Protein AF-A0A920P6R6-F1 (afdb_monomer_lite)

Foldseek 3Di:
DDADPVDNVGFAWDFDQQPPPLGGFKTKGWDDLALVVVVVVCVVVVHDVVVCVVVSVCNVPDTDTDMDMDGDQLSVVCRVVVNPDSQVSDPQDDDPPGDDD

Secondary structure (DSSP, 8-state):
-PBPSS-TT-BSEEEEEETTTTEEEEEEEEPP--HHHHHHHHHHTT--GGGGHHHHHHHHSS----EEEEE-HHHHHHHHHT-S-GGGGSSS--BTTB---

Sequence (101 aa):
MKENPDDSNTVLCNDLLAPEGYGEIIGGSQREDDLNRLMARIREEDLPEQAYAWYLDLRRYGSFPHSGFGLGLERTVAWITGRHHIREMIPFPRLMNRLYP

Structure (mmCIF, N/CA/C/O backbone):
data_AF-A0A920P6R6-F1
#
_entry.id   AF-A0A920P6R6-F1
#
loop_
_atom_site.group_PDB
_atom_site.id
_atom_site.type_symbol
_atom_site.label_atom_id
_atom_site.label_alt_id
_atom_site.label_comp_id
_atom_site.label_asym_id
_atom_site.label_entity_id
_atom_site.label_seq_id
_atom_site.pdbx_PDB_ins_code
_atom_site.Cartn_x
_atom_site.Cartn_y
_atom_site.Cartn_z
_atom_site.occupancy
_atom_site.B_iso_or_equiv
_atom_site.auth_seq_id
_atom_site.auth_comp_id
_atom_site.auth_asym_id
_atom_site.auth_atom_id
_atom_site.pdbx_PDB_model_num
ATOM 1 N N . MET A 1 1 ? 2.418 -0.062 -10.397 1.00 96.75 1 MET A N 1
ATOM 2 C CA . MET A 1 1 ? 1.733 -1.378 -10.321 1.00 96.75 1 MET A CA 1
ATOM 3 C C . MET A 1 1 ? 1.859 -2.031 -11.684 1.00 96.75 1 MET A C 1
ATOM 5 O O . MET A 1 1 ? 2.102 -1.293 -12.630 1.00 96.75 1 MET A O 1
ATOM 9 N N . LYS A 1 2 ? 1.751 -3.358 -11.805 1.00 97.81 2 LYS A N 1
ATOM 10 C CA . LYS A 1 2 ? 1.823 -3.995 -13.125 1.00 97.81 2 LYS A CA 1
ATOM 11 C C . LYS A 1 2 ? 0.600 -3.604 -13.955 1.00 97.81 2 LYS A C 1
ATOM 13 O O . LYS A 1 2 ? -0.520 -3.694 -13.455 1.00 97.81 2 LYS A O 1
ATOM 18 N N . GLU A 1 3 ? 0.814 -3.151 -15.184 1.00 97.31 3 GLU A N 1
ATOM 19 C CA . GLU A 1 3 ? -0.285 -2.837 -16.106 1.00 97.31 3 GLU A CA 1
ATOM 20 C C . GLU A 1 3 ? -1.080 -4.096 -16.450 1.00 97.31 3 GLU A C 1
ATOM 22 O O . GLU A 1 3 ? -0.518 -5.192 -16.558 1.00 97.31 3 GLU A O 1
ATOM 27 N N . ASN A 1 4 ? -2.391 -3.936 -16.600 1.00 97.00 4 ASN A N 1
ATOM 28 C CA . ASN A 1 4 ? -3.269 -5.025 -16.986 1.00 97.00 4 ASN A CA 1
ATOM 29 C C . ASN A 1 4 ? -2.984 -5.419 -18.452 1.00 97.00 4 ASN A C 1
ATOM 31 O O . ASN A 1 4 ? -3.041 -4.552 -19.327 1.00 97.00 4 ASN A O 1
ATOM 35 N N . PRO A 1 5 ? -2.664 -6.696 -18.744 1.00 95.12 5 PRO A N 1
ATOM 36 C CA . PRO A 1 5 ? -2.390 -7.141 -20.110 1.00 95.12 5 PRO A CA 1
ATOM 37 C C . PRO A 1 5 ? -3.605 -7.041 -21.045 1.00 95.12 5 PRO A C 1
ATOM 39 O O . PRO A 1 5 ? -3.406 -6.950 -22.254 1.00 95.12 5 PRO A O 1
ATOM 42 N N . ASP A 1 6 ? -4.828 -7.027 -20.503 1.00 97.06 6 ASP A N 1
ATOM 43 C CA . ASP A 1 6 ? -6.068 -6.990 -21.289 1.00 97.06 6 ASP A CA 1
ATOM 44 C C . ASP A 1 6 ? -6.602 -5.561 -21.512 1.00 97.06 6 ASP A C 1
ATOM 46 O O . ASP A 1 6 ? -7.381 -5.329 -22.436 1.00 97.06 6 ASP A O 1
ATOM 50 N N . ASP A 1 7 ? -6.187 -4.592 -20.686 1.00 96.69 7 ASP A N 1
ATOM 51 C CA . ASP A 1 7 ? -6.577 -3.179 -20.799 1.00 96.69 7 ASP A CA 1
ATOM 52 C C . ASP A 1 7 ? -5.481 -2.256 -20.252 1.00 96.69 7 ASP A C 1
ATOM 54 O O . ASP A 1 7 ? -5.334 -2.082 -19.039 1.00 96.69 7 ASP A O 1
ATOM 58 N N . SER A 1 8 ? -4.759 -1.593 -21.158 1.00 91.88 8 SER A N 1
ATOM 59 C CA . SER A 1 8 ? -3.654 -0.685 -20.828 1.00 91.88 8 SER A CA 1
ATOM 60 C C . SER A 1 8 ? -4.066 0.557 -20.028 1.00 91.88 8 SER A C 1
ATOM 62 O O . SER A 1 8 ? -3.192 1.268 -19.537 1.00 91.88 8 SER A O 1
ATOM 64 N N . ASN A 1 9 ? -5.364 0.846 -19.884 1.00 95.75 9 ASN A N 1
ATOM 65 C CA . ASN A 1 9 ? -5.847 1.933 -19.024 1.00 95.75 9 ASN A CA 1
ATOM 66 C C . ASN A 1 9 ? -5.968 1.523 -17.549 1.00 95.75 9 ASN A C 1
ATOM 68 O O . ASN A 1 9 ? -6.303 2.353 -16.705 1.00 95.75 9 ASN A O 1
ATOM 72 N N . THR A 1 10 ? -5.723 0.252 -17.226 1.00 97.56 10 THR A N 1
ATOM 73 C CA . THR A 1 10 ? -5.883 -0.295 -15.877 1.00 97.56 10 THR A CA 1
ATOM 74 C C . THR A 1 10 ? -4.631 -1.036 -15.414 1.00 97.56 10 THR A C 1
ATOM 76 O O . THR A 1 10 ? -3.701 -1.314 -16.174 1.00 97.56 10 THR A O 1
ATOM 79 N N . VAL A 1 11 ? -4.586 -1.347 -14.121 1.00 98.19 11 VAL A N 1
ATOM 80 C CA . VAL A 1 11 ? -3.479 -2.061 -13.480 1.00 98.19 11 VAL A CA 1
ATOM 81 C C . VAL A 1 11 ? -4.004 -3.268 -12.714 1.00 98.19 11 VAL A C 1
ATOM 83 O O . VAL A 1 11 ? -5.160 -3.306 -12.300 1.00 98.19 11 VAL A O 1
ATOM 86 N N . LEU A 1 12 ? -3.135 -4.251 -12.491 1.00 98.25 12 LEU A N 1
ATOM 87 C CA . LEU A 1 12 ? -3.423 -5.429 -11.678 1.00 98.25 12 LEU A CA 1
ATOM 88 C C . LEU A 1 12 ? -3.323 -5.078 -10.186 1.00 98.25 12 LEU A C 1
ATOM 90 O O . LEU A 1 12 ? -2.322 -5.373 -9.520 1.00 98.25 12 LEU A O 1
ATOM 94 N N 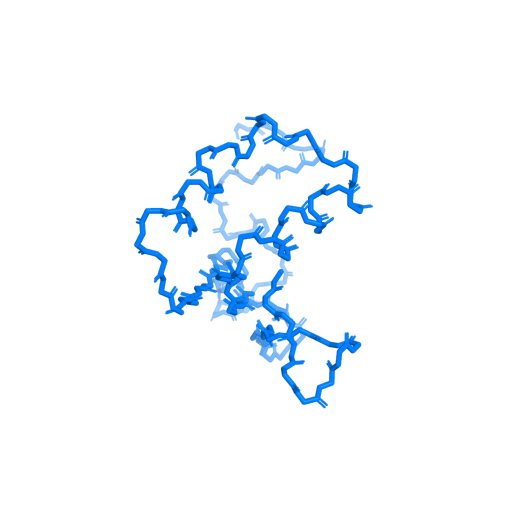. CYS A 1 13 ? -4.353 -4.412 -9.669 1.00 98.19 13 CYS A N 1
ATOM 95 C CA . CYS A 1 13 ? -4.508 -4.074 -8.258 1.00 98.19 13 CYS A CA 1
ATOM 96 C C . CYS A 1 13 ? -5.817 -4.609 -7.682 1.00 98.19 13 CYS A C 1
ATOM 98 O O . CYS A 1 13 ? -6.735 -4.995 -8.406 1.00 98.19 13 CYS A O 1
ATOM 100 N N . ASN A 1 14 ? -5.883 -4.651 -6.357 1.00 98.31 14 ASN A N 1
ATOM 101 C CA . ASN A 1 14 ? -7.095 -4.994 -5.643 1.00 98.31 14 ASN A CA 1
ATOM 102 C C . ASN A 1 14 ? -7.133 -4.279 -4.296 1.00 98.31 14 ASN A C 1
ATOM 104 O O . ASN A 1 14 ? -6.116 -4.193 -3.608 1.00 98.31 14 ASN A O 1
ATOM 108 N N . ASP A 1 15 ? -8.341 -3.911 -3.890 1.00 98.56 15 ASP A N 1
ATOM 109 C CA . ASP A 1 15 ? -8.636 -3.412 -2.554 1.00 98.56 15 ASP A CA 1
ATOM 110 C C . ASP A 1 15 ? -9.663 -4.341 -1.898 1.00 98.56 15 ASP A C 1
ATOM 112 O O . ASP A 1 15 ? -10.611 -4.794 -2.544 1.00 98.56 15 ASP A O 1
ATOM 116 N N . LEU A 1 16 ? -9.472 -4.660 -0.615 1.00 98.50 16 LEU A N 1
ATOM 117 C CA . LEU A 1 16 ? -10.455 -5.395 0.181 1.00 98.50 16 LEU A CA 1
ATOM 118 C C . LEU A 1 16 ? -11.233 -4.415 1.047 1.00 98.50 16 LEU A C 1
ATOM 120 O O . LEU A 1 16 ? -10.666 -3.779 1.939 1.00 98.50 16 LEU A O 1
ATOM 124 N N . LEU A 1 17 ? -12.539 -4.347 0.812 1.00 98.44 17 LEU A N 1
ATOM 125 C CA . LEU A 1 17 ? -13.448 -3.481 1.546 1.00 98.44 17 LEU A CA 1
ATOM 126 C C . LEU A 1 17 ? -14.156 -4.273 2.649 1.00 98.44 17 LEU A C 1
ATOM 128 O O . LEU A 1 17 ? -14.858 -5.248 2.375 1.00 98.44 17 LEU A O 1
ATOM 132 N N . ALA A 1 18 ? -13.986 -3.838 3.893 1.00 97.94 18 ALA A N 1
ATOM 133 C CA . ALA A 1 18 ? -14.789 -4.282 5.016 1.00 97.94 18 ALA A CA 1
ATOM 134 C C . ALA A 1 18 ? -16.235 -3.757 4.886 1.00 97.94 18 ALA A C 1
ATOM 136 O O . ALA A 1 18 ? -16.451 -2.641 4.391 1.00 97.94 18 ALA A O 1
ATOM 137 N N . PRO A 1 19 ? -17.233 -4.545 5.328 1.00 97.62 19 PRO A N 1
ATOM 138 C CA . PRO A 1 19 ? -18.642 -4.162 5.291 1.00 97.62 19 PRO A CA 1
ATOM 139 C C . PRO A 1 19 ? -18.953 -3.047 6.307 1.00 97.62 19 PRO A C 1
ATOM 141 O O . PRO A 1 19 ? -18.060 -2.438 6.894 1.00 97.62 19 PRO A O 1
ATOM 144 N N . GLU A 1 20 ? -20.241 -2.749 6.502 1.00 97.19 20 GLU A N 1
ATOM 145 C CA . GLU A 1 20 ? -20.725 -1.866 7.583 1.00 97.19 20 GLU A CA 1
ATOM 146 C C . GLU A 1 20 ? -20.181 -0.423 7.521 1.00 97.19 20 GLU A C 1
ATOM 148 O O . GLU A 1 20 ? -20.206 0.313 8.503 1.00 97.19 20 GLU A O 1
ATOM 153 N N . GLY A 1 21 ? -19.713 0.001 6.344 1.00 95.69 21 GLY A N 1
ATOM 154 C CA . GLY A 1 21 ? -19.213 1.354 6.106 1.00 95.69 21 GLY A CA 1
ATOM 155 C C . GLY A 1 21 ? -17.760 1.594 6.530 1.00 95.69 21 GLY A C 1
ATOM 156 O O . GLY A 1 21 ? -17.316 2.737 6.470 1.00 95.69 21 GLY A O 1
ATOM 157 N N . TYR A 1 22 ? -17.007 0.556 6.918 1.00 96.75 22 TYR A N 1
ATOM 158 C CA . TYR A 1 22 ? -15.591 0.692 7.294 1.00 96.75 22 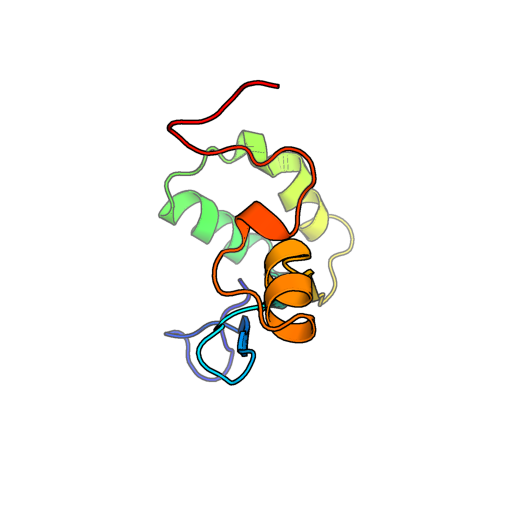TYR A CA 1
ATOM 159 C C . TYR A 1 22 ? -14.661 0.906 6.094 1.00 96.75 22 TYR A C 1
ATOM 161 O O . TYR A 1 22 ? -13.655 1.607 6.213 1.00 96.75 22 TYR A O 1
ATOM 169 N N . GLY A 1 23 ? -15.003 0.340 4.933 1.00 97.44 23 GLY A N 1
ATOM 170 C CA . GLY A 1 23 ? -14.243 0.529 3.699 1.00 97.44 23 GLY A CA 1
ATOM 171 C C . GLY A 1 23 ? -12.929 -0.254 3.678 1.00 97.44 23 GLY A C 1
ATOM 172 O O . GLY A 1 23 ? -12.840 -1.355 4.208 1.00 97.44 23 GLY A O 1
ATOM 173 N N . GLU A 1 24 ? -11.913 0.278 3.006 1.00 98.31 24 GLU A N 1
ATOM 174 C CA . GLU A 1 24 ? -10.679 -0.451 2.693 1.00 98.31 24 GLU A CA 1
ATOM 175 C C . GLU A 1 24 ? -9.864 -0.858 3.936 1.00 98.31 24 GLU A C 1
ATOM 177 O O . GLU A 1 24 ? -9.448 -0.005 4.728 1.00 98.31 24 GLU A O 1
ATOM 182 N N . ILE A 1 25 ? -9.563 -2.157 4.045 1.00 98.19 25 ILE A N 1
ATOM 183 C CA . ILE A 1 25 ? -8.681 -2.750 5.067 1.00 98.19 25 ILE A CA 1
ATOM 184 C C . ILE A 1 25 ? -7.402 -3.378 4.490 1.00 98.19 25 ILE A C 1
ATOM 186 O O . ILE A 1 25 ? -6.418 -3.518 5.220 1.00 98.19 25 ILE A O 1
ATOM 190 N N . ILE A 1 26 ? -7.393 -3.741 3.203 1.00 98.62 26 ILE A N 1
ATOM 191 C CA . ILE A 1 26 ? -6.216 -4.261 2.494 1.00 98.62 26 ILE A CA 1
ATOM 192 C C . ILE A 1 26 ? -6.104 -3.563 1.144 1.00 98.62 26 ILE A C 1
ATOM 194 O O . ILE A 1 26 ? -7.089 -3.525 0.414 1.00 98.62 26 ILE A O 1
ATOM 198 N N . GLY A 1 27 ? -4.892 -3.127 0.802 1.00 98.69 27 GLY A N 1
ATOM 199 C CA . GLY A 1 27 ? -4.523 -2.671 -0.538 1.00 98.69 27 GLY A CA 1
ATOM 200 C C . GLY A 1 27 ? -3.412 -3.552 -1.109 1.00 98.69 27 GLY A C 1
ATOM 201 O O . GLY A 1 27 ? -2.407 -3.829 -0.439 1.00 98.69 27 GLY A O 1
ATOM 202 N N . GLY A 1 28 ? -3.587 -4.030 -2.338 1.00 98.56 28 GLY A N 1
ATOM 203 C CA . GLY A 1 28 ? -2.716 -5.013 -2.976 1.00 98.56 28 GLY A CA 1
ATOM 204 C C . GLY A 1 28 ? -2.483 -4.746 -4.458 1.00 98.56 28 GLY A C 1
ATOM 205 O O . GLY A 1 28 ? -3.255 -4.072 -5.134 1.00 98.56 28 GLY A O 1
ATOM 206 N N . SER A 1 29 ? -1.366 -5.253 -4.979 1.00 98.62 29 SER A N 1
ATOM 207 C CA . SER A 1 29 ? -1.136 -5.294 -6.428 1.00 98.62 29 SER A CA 1
ATOM 208 C C . SER A 1 29 ? -0.072 -6.306 -6.818 1.00 98.62 29 SER A C 1
ATOM 210 O O . SER A 1 29 ? 0.816 -6.658 -6.028 1.00 98.62 29 SER A O 1
ATOM 212 N N . GLN A 1 30 ? -0.127 -6.709 -8.085 1.00 98.62 30 GLN A N 1
ATOM 213 C CA . GLN A 1 30 ? 1.033 -7.264 -8.758 1.00 98.62 30 GLN A CA 1
ATOM 214 C C . GLN A 1 30 ? 2.038 -6.146 -9.044 1.00 98.62 30 GLN A C 1
ATOM 216 O O . GLN A 1 30 ? 1.686 -5.023 -9.430 1.00 98.62 30 GLN A O 1
ATOM 221 N N . ARG A 1 31 ? 3.316 -6.428 -8.801 1.00 98.31 31 ARG A N 1
ATOM 222 C CA . ARG A 1 31 ? 4.393 -5.453 -8.983 1.00 98.31 31 ARG A CA 1
ATOM 223 C C . ARG A 1 31 ? 4.906 -5.524 -10.415 1.00 98.31 31 ARG A C 1
ATOM 225 O O . ARG A 1 31 ? 4.907 -6.594 -11.014 1.00 98.31 31 ARG A O 1
ATOM 232 N N . GLU A 1 32 ? 5.329 -4.379 -10.945 1.00 97.81 32 GLU A N 1
ATOM 233 C CA . GLU A 1 32 ? 5.943 -4.337 -12.273 1.00 97.81 32 GLU A CA 1
ATOM 234 C C . GLU A 1 32 ? 7.262 -5.115 -12.227 1.00 97.81 32 GLU A C 1
ATOM 236 O O . GLU A 1 32 ? 8.092 -4.893 -11.337 1.00 97.81 32 GLU A O 1
ATOM 241 N N . ASP A 1 33 ? 7.402 -6.076 -13.129 1.00 97.44 33 ASP A N 1
ATOM 242 C CA . ASP A 1 33 ? 8.542 -6.984 -13.238 1.00 97.44 33 ASP A CA 1
ATOM 243 C C . ASP A 1 33 ? 9.426 -6.648 -14.453 1.00 97.44 33 ASP A C 1
ATOM 245 O O . ASP A 1 33 ? 10.584 -7.060 -14.482 1.00 97.44 33 ASP A O 1
ATOM 249 N N . ASP A 1 34 ? 8.954 -5.809 -15.384 1.00 97.12 34 ASP A N 1
ATOM 250 C CA . ASP A 1 34 ? 9.761 -5.278 -16.482 1.00 97.12 34 ASP A CA 1
ATOM 251 C C . ASP A 1 34 ? 10.550 -4.019 -16.076 1.00 97.12 34 ASP A C 1
ATOM 253 O O . ASP A 1 34 ? 10.002 -3.013 -15.610 1.00 97.12 34 ASP A O 1
ATOM 257 N N . LEU A 1 35 ? 11.870 -4.059 -16.286 1.00 97.75 35 LEU A N 1
ATOM 258 C CA . LEU A 1 35 ? 12.778 -2.966 -15.934 1.00 97.75 35 LEU A CA 1
ATOM 259 C C . LEU A 1 35 ? 12.475 -1.674 -16.703 1.00 97.75 35 LEU A C 1
ATOM 261 O O . LEU A 1 35 ? 12.475 -0.596 -16.109 1.00 97.75 35 LEU A O 1
ATOM 265 N N . ASN A 1 36 ? 12.243 -1.766 -18.013 1.00 97.25 36 ASN A N 1
ATOM 266 C CA . ASN A 1 36 ? 12.084 -0.592 -18.869 1.00 97.25 36 ASN A CA 1
ATOM 267 C C . ASN A 1 36 ? 10.775 0.129 -18.557 1.00 97.25 36 ASN A C 1
ATOM 269 O O . ASN A 1 36 ? 10.762 1.355 -18.458 1.00 97.25 36 ASN A O 1
ATOM 273 N N . ARG A 1 37 ? 9.694 -0.626 -18.336 1.00 96.31 37 ARG A N 1
ATOM 274 C CA . ARG A 1 37 ? 8.400 -0.074 -17.921 1.00 96.31 37 ARG A CA 1
ATOM 275 C C . ARG A 1 37 ? 8.492 0.591 -16.558 1.00 96.31 37 ARG A C 1
ATOM 277 O O . ARG A 1 37 ? 8.010 1.708 -16.397 1.00 96.31 37 ARG A O 1
ATOM 284 N N . LEU A 1 38 ? 9.161 -0.040 -15.591 1.00 97.56 38 LEU A N 1
ATOM 285 C CA . LEU A 1 38 ? 9.351 0.557 -14.269 1.00 97.56 38 LEU A CA 1
ATOM 286 C C . LEU A 1 38 ? 10.170 1.858 -14.339 1.00 97.56 38 LEU A C 1
ATOM 288 O O . LEU A 1 38 ? 9.799 2.843 -13.705 1.00 97.56 38 LEU A O 1
ATOM 292 N N . MET A 1 39 ? 11.241 1.895 -15.139 1.00 97.69 39 MET A N 1
ATOM 293 C CA . MET A 1 39 ? 12.024 3.117 -15.366 1.00 97.69 39 MET A CA 1
ATOM 294 C C . MET A 1 39 ? 11.210 4.209 -16.071 1.00 97.69 39 MET A C 1
ATOM 296 O O . MET A 1 39 ? 11.311 5.374 -15.693 1.00 97.69 39 MET A O 1
ATOM 300 N N . ALA A 1 40 ? 10.398 3.850 -17.071 1.00 97.12 40 ALA A N 1
ATOM 301 C CA . ALA A 1 40 ? 9.505 4.789 -17.748 1.00 97.12 40 ALA A CA 1
ATOM 302 C C . ALA A 1 40 ? 8.507 5.408 -16.760 1.00 97.12 40 ALA A C 1
ATOM 304 O O . ALA A 1 40 ? 8.432 6.630 -16.672 1.00 97.12 40 ALA A O 1
ATOM 305 N N . ARG A 1 41 ? 7.849 4.590 -15.927 1.00 97.06 41 ARG A N 1
ATOM 306 C CA . ARG A 1 41 ? 6.924 5.075 -14.889 1.00 97.06 41 ARG A CA 1
ATOM 307 C C . ARG A 1 41 ? 7.595 5.976 -13.852 1.00 97.06 41 ARG A C 1
ATOM 309 O O . ARG A 1 41 ? 7.026 6.993 -13.489 1.00 97.06 41 ARG A O 1
ATOM 316 N N . ILE A 1 42 ? 8.814 5.661 -13.408 1.00 97.69 42 ILE A N 1
ATOM 317 C CA . ILE A 1 42 ? 9.574 6.540 -12.495 1.00 97.69 42 ILE A CA 1
ATOM 318 C C . ILE A 1 42 ? 9.805 7.924 -13.119 1.00 97.69 42 ILE A C 1
ATOM 320 O O . ILE A 1 42 ? 9.693 8.929 -12.425 1.00 97.69 42 ILE A O 1
ATOM 324 N N . ARG A 1 43 ? 10.108 7.982 -14.421 1.00 97.44 43 ARG A N 1
ATOM 325 C CA . ARG A 1 43 ? 10.330 9.245 -15.143 1.00 97.44 43 ARG A CA 1
ATOM 326 C C . ARG A 1 43 ? 9.037 10.016 -15.386 1.00 97.44 43 ARG A C 1
ATOM 328 O O . ARG A 1 43 ? 9.047 11.234 -15.280 1.00 97.44 43 ARG A O 1
ATOM 335 N N . GLU A 1 44 ? 7.948 9.321 -15.710 1.00 97.25 44 GLU A N 1
ATOM 336 C CA . GLU A 1 44 ? 6.620 9.926 -15.885 1.00 97.25 44 GLU A CA 1
ATOM 337 C C . GLU A 1 44 ? 6.114 10.593 -14.599 1.00 97.25 44 GLU A C 1
ATOM 339 O O . GLU A 1 44 ? 5.531 11.670 -14.663 1.00 97.25 44 GLU A O 1
ATOM 344 N N . GLU A 1 45 ? 6.390 9.989 -13.441 1.00 97.38 45 GLU A N 1
ATOM 345 C CA . GLU A 1 45 ? 6.016 10.508 -12.117 1.00 97.38 45 GLU A CA 1
ATOM 346 C C . GLU A 1 45 ? 7.034 11.521 -11.542 1.00 97.38 45 GLU A C 1
ATOM 348 O O . GLU A 1 45 ? 6.936 11.894 -10.374 1.00 97.38 45 GLU A O 1
ATOM 353 N N . ASP A 1 46 ? 8.030 11.946 -12.332 1.00 97.56 46 ASP A N 1
ATOM 354 C CA . ASP A 1 46 ? 9.100 12.881 -11.936 1.00 97.56 46 ASP A CA 1
ATOM 355 C C . ASP A 1 46 ? 9.850 12.461 -10.651 1.00 97.56 46 ASP A C 1
ATOM 357 O O . ASP A 1 46 ? 10.201 13.262 -9.780 1.00 97.56 46 ASP A O 1
ATOM 361 N N . LEU A 1 47 ? 10.090 11.153 -10.503 1.00 97.31 47 LEU A N 1
ATOM 362 C CA . LEU A 1 47 ? 10.763 10.583 -9.339 1.00 97.31 47 LEU A CA 1
ATOM 363 C C . LEU A 1 47 ? 12.284 10.471 -9.557 1.00 97.31 47 LEU A C 1
ATOM 365 O O . LEU A 1 47 ? 12.747 10.096 -10.639 1.00 97.31 47 LEU A O 1
ATOM 369 N N . PRO A 1 48 ? 13.107 10.708 -8.515 1.00 95.88 48 PRO A N 1
ATOM 370 C CA . PRO A 1 48 ? 14.559 10.641 -8.639 1.00 95.88 48 PRO A CA 1
ATOM 371 C C . PRO A 1 48 ? 15.036 9.193 -8.823 1.00 95.88 48 PRO A C 1
ATOM 373 O O . PRO A 1 48 ? 15.123 8.432 -7.860 1.00 95.88 48 PRO A O 1
ATOM 376 N N . GLU A 1 49 ? 15.413 8.819 -10.051 1.00 93.25 49 GLU A N 1
ATOM 377 C CA . GLU A 1 49 ? 15.8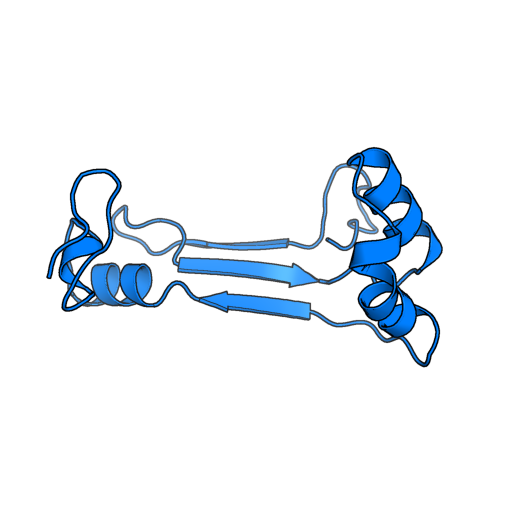07 7.445 -10.428 1.00 93.25 49 GLU A CA 1
ATOM 378 C C . GLU A 1 49 ? 16.898 6.857 -9.507 1.00 93.25 49 GLU A C 1
ATOM 380 O O . GLU A 1 49 ? 16.844 5.686 -9.132 1.00 93.25 49 GLU A O 1
ATOM 385 N N . GLN A 1 50 ? 17.848 7.687 -9.059 1.00 96.50 50 GLN A N 1
ATOM 386 C CA . GLN A 1 50 ? 18.935 7.279 -8.158 1.00 96.50 50 GLN A CA 1
ATOM 387 C C . GLN A 1 50 ? 18.434 6.750 -6.806 1.00 96.50 50 GLN A C 1
ATOM 389 O O . GLN A 1 50 ? 19.012 5.803 -6.276 1.00 96.50 50 GLN A O 1
ATOM 394 N N . ALA A 1 51 ? 17.339 7.297 -6.266 1.00 97.69 51 ALA A N 1
ATOM 395 C CA . ALA A 1 51 ? 16.750 6.820 -5.012 1.00 97.69 51 ALA A CA 1
ATOM 396 C C . ALA A 1 51 ? 16.150 5.407 -5.149 1.00 97.69 51 ALA A C 1
ATOM 398 O O . ALA A 1 51 ? 16.052 4.667 -4.169 1.00 97.69 51 ALA A O 1
ATOM 399 N N . TYR A 1 52 ? 15.794 5.017 -6.377 1.00 97.88 52 TYR A N 1
ATOM 400 C CA . TYR A 1 52 ? 15.200 3.726 -6.713 1.00 97.88 52 TYR A CA 1
ATOM 401 C C . TYR A 1 52 ? 16.198 2.745 -7.336 1.00 97.88 52 TYR A C 1
ATOM 403 O O . TYR A 1 52 ? 15.798 1.645 -7.709 1.00 97.88 52 TYR A O 1
ATOM 411 N N . ALA A 1 53 ? 17.490 3.086 -7.425 1.00 97.50 53 ALA A N 1
ATOM 412 C CA . ALA A 1 53 ? 18.499 2.251 -8.082 1.00 97.50 53 ALA A CA 1
ATOM 413 C C . ALA A 1 53 ? 18.511 0.805 -7.551 1.00 97.50 53 ALA A C 1
ATOM 415 O O . ALA A 1 53 ? 18.457 -0.140 -8.335 1.00 97.50 53 ALA A O 1
ATOM 416 N N . TRP A 1 54 ? 18.464 0.635 -6.227 1.00 97.94 54 TRP A N 1
ATOM 417 C CA . TRP A 1 54 ? 18.402 -0.683 -5.588 1.00 97.94 54 TRP A CA 1
ATOM 418 C C . TRP A 1 54 ? 17.108 -1.448 -5.922 1.00 97.94 54 TRP A C 1
ATOM 420 O O . TRP A 1 54 ? 17.109 -2.671 -6.016 1.00 97.94 54 TRP A O 1
ATOM 430 N N . TYR A 1 55 ? 15.991 -0.740 -6.115 1.00 97.94 55 TYR A N 1
ATOM 431 C CA . TYR A 1 55 ? 14.694 -1.339 -6.436 1.00 97.94 55 TYR A CA 1
ATOM 432 C C . TYR A 1 55 ? 14.611 -1.759 -7.911 1.00 97.94 55 TYR A C 1
ATOM 434 O O . TYR A 1 55 ? 13.982 -2.769 -8.240 1.00 97.94 55 TYR A O 1
ATOM 442 N N . LEU A 1 56 ? 15.291 -1.012 -8.788 1.00 98.00 56 LEU A N 1
ATOM 443 C CA . LEU A 1 56 ? 15.514 -1.362 -10.192 1.00 98.00 56 LEU A CA 1
ATOM 444 C C . LEU A 1 56 ? 16.436 -2.579 -10.327 1.00 98.00 56 LEU A C 1
ATOM 446 O O . LEU A 1 56 ? 16.205 -3.421 -11.194 1.00 98.00 56 LEU A O 1
ATOM 450 N N . ASP A 1 57 ? 17.430 -2.729 -9.448 1.00 98.12 57 ASP A N 1
ATOM 451 C CA . ASP A 1 57 ? 18.313 -3.902 -9.436 1.00 98.12 57 ASP A CA 1
ATOM 452 C C . ASP A 1 57 ? 17.54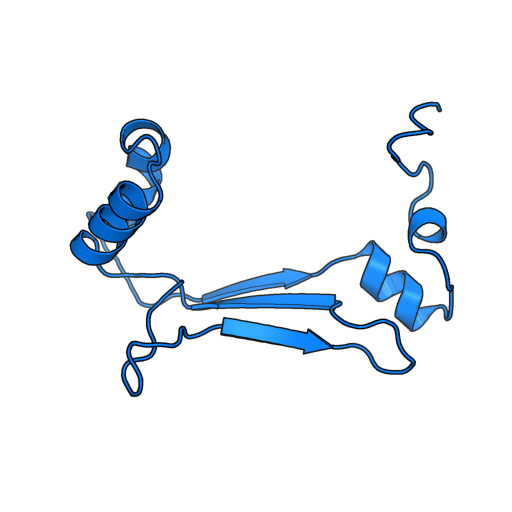7 -5.212 -9.200 1.00 98.12 57 ASP A C 1
ATOM 454 O O . ASP A 1 57 ? 17.891 -6.235 -9.794 1.00 98.12 57 ASP A O 1
ATOM 458 N N . LEU A 1 58 ? 16.431 -5.173 -8.461 1.00 98.06 58 LEU A N 1
ATOM 459 C CA . LEU A 1 58 ? 15.520 -6.320 -8.311 1.00 98.06 58 LEU A CA 1
ATOM 460 C C . LEU A 1 58 ? 14.912 -6.789 -9.650 1.00 98.06 58 LEU A C 1
ATOM 462 O O . LEU A 1 58 ? 14.384 -7.896 -9.738 1.00 98.06 58 LEU A O 1
ATOM 466 N N . ARG A 1 59 ? 14.937 -5.942 -10.689 1.00 98.00 59 ARG A N 1
ATOM 467 C CA . ARG A 1 59 ? 14.502 -6.281 -12.055 1.00 98.00 59 ARG A CA 1
ATOM 468 C C . ARG A 1 59 ? 15.678 -6.615 -12.972 1.00 98.00 59 ARG A C 1
ATOM 470 O O . ARG A 1 59 ? 15.487 -7.308 -13.965 1.00 98.00 59 ARG A O 1
ATOM 477 N N . ARG A 1 60 ? 16.897 -6.180 -12.635 1.00 97.25 60 ARG A N 1
ATOM 478 C CA . ARG A 1 60 ? 18.124 -6.493 -13.390 1.00 97.25 60 ARG A CA 1
ATOM 479 C C . ARG A 1 60 ? 18.662 -7.885 -13.077 1.00 97.25 60 ARG A C 1
ATOM 481 O O . ARG A 1 60 ? 19.114 -8.580 -13.982 1.00 97.25 60 ARG A O 1
ATOM 488 N N . TYR A 1 61 ? 18.610 -8.298 -11.812 1.00 97.69 61 TYR A N 1
ATOM 489 C CA . TYR A 1 61 ? 19.289 -9.503 -11.335 1.00 97.69 61 TYR A CA 1
ATOM 490 C C . TYR A 1 61 ? 18.294 -10.574 -10.878 1.00 97.69 61 TYR A C 1
ATOM 492 O O . TYR A 1 61 ? 18.118 -10.810 -9.687 1.00 97.69 61 TYR A O 1
ATOM 500 N N . GLY A 1 62 ? 17.655 -11.242 -11.842 1.00 94.81 62 GLY A N 1
ATOM 501 C CA . GLY A 1 62 ? 16.767 -12.380 -11.571 1.00 94.81 62 GLY A CA 1
ATOM 502 C C . GLY A 1 62 ? 15.344 -11.976 -11.188 1.00 94.81 62 GLY A C 1
ATOM 503 O O . GLY A 1 62 ? 14.837 -12.397 -10.149 1.00 94.81 62 GLY A O 1
ATOM 504 N N . SER A 1 63 ? 14.693 -11.165 -12.029 1.00 97.12 63 SER A N 1
ATOM 505 C CA . SER A 1 63 ? 13.290 -10.807 -11.817 1.00 97.12 63 SER A CA 1
ATOM 506 C C . SER A 1 63 ? 12.342 -11.987 -12.033 1.00 97.12 63 SER A C 1
ATOM 508 O O . SER A 1 63 ? 12.614 -12.895 -12.817 1.00 97.12 63 SER A O 1
ATOM 510 N N . PHE A 1 64 ? 11.202 -11.946 -11.352 1.00 97.19 64 PHE A N 1
ATOM 511 C CA . PHE A 1 64 ? 10.115 -12.909 -11.485 1.00 97.19 64 PHE A CA 1
ATOM 512 C C . PHE A 1 64 ? 8.774 -12.223 -11.184 1.00 97.19 64 PHE A C 1
ATOM 514 O O . PHE A 1 64 ? 8.754 -11.221 -10.459 1.00 97.19 64 PHE A O 1
ATOM 521 N N . PRO A 1 65 ? 7.643 -12.751 -11.684 1.00 98.06 65 PRO A N 1
ATOM 522 C CA . PRO A 1 65 ? 6.328 -12.222 -11.346 1.00 98.06 65 PRO A CA 1
ATOM 523 C C . PRO A 1 65 ? 6.053 -12.335 -9.844 1.00 98.06 65 PRO A C 1
ATOM 525 O O . PRO A 1 65 ? 6.089 -13.427 -9.279 1.00 98.06 65 PRO A O 1
ATOM 528 N N . HIS A 1 66 ? 5.768 -11.207 -9.194 1.00 98.38 66 HIS A N 1
ATOM 529 C CA . HIS A 1 66 ? 5.496 -11.157 -7.759 1.00 98.38 66 HIS A CA 1
ATOM 530 C C . HIS A 1 66 ? 4.400 -10.150 -7.414 1.00 98.38 66 HIS A C 1
ATOM 532 O O . HIS A 1 66 ? 4.247 -9.102 -8.047 1.00 98.38 66 HIS A O 1
ATOM 538 N N . SER A 1 67 ? 3.668 -10.464 -6.350 1.00 98.56 67 SER A N 1
ATOM 539 C CA . SER A 1 67 ? 2.562 -9.662 -5.831 1.00 98.56 67 SER A CA 1
ATOM 540 C C . SER A 1 67 ? 2.699 -9.509 -4.324 1.00 98.56 67 SER A C 1
ATOM 542 O O . SER A 1 67 ? 3.391 -10.280 -3.661 1.00 98.56 67 SER A O 1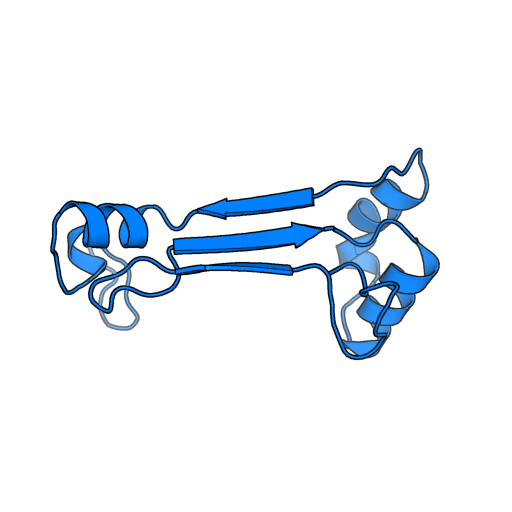
ATOM 544 N N . GLY A 1 68 ? 2.037 -8.503 -3.769 1.00 98.38 68 GLY A N 1
ATOM 545 C CA . GLY A 1 68 ? 1.972 -8.330 -2.325 1.00 98.38 68 GLY A CA 1
ATOM 546 C C . GLY A 1 68 ? 0.876 -7.357 -1.936 1.00 98.38 68 GLY A C 1
ATOM 547 O O . GLY A 1 68 ? 0.326 -6.651 -2.782 1.00 98.38 68 GLY A O 1
ATOM 548 N N . PHE A 1 69 ? 0.598 -7.301 -0.644 1.00 98.62 69 PHE A N 1
ATOM 549 C CA . PHE A 1 69 ? -0.439 -6.454 -0.077 1.00 98.62 69 PHE A CA 1
ATOM 550 C C . PHE A 1 69 ? 0.006 -5.885 1.270 1.00 98.62 69 PHE A C 1
ATOM 552 O O . PHE A 1 69 ? 0.951 -6.381 1.883 1.00 98.62 69 PHE A O 1
ATOM 559 N N . GLY A 1 70 ? -0.676 -4.833 1.707 1.00 98.50 70 GLY A N 1
ATOM 560 C CA . GLY A 1 70 ? -0.584 -4.296 3.059 1.00 98.50 70 GLY A CA 1
ATOM 561 C C . GLY A 1 70 ? -1.945 -4.372 3.735 1.00 98.50 70 GLY A C 1
ATOM 562 O O . GLY A 1 70 ? -2.961 -4.127 3.092 1.00 98.50 70 GLY A O 1
ATOM 563 N N . LEU A 1 71 ? -1.960 -4.718 5.021 1.00 98.44 71 LEU A N 1
ATOM 564 C CA . LEU A 1 71 ? -3.166 -4.746 5.844 1.00 98.44 71 LEU A CA 1
ATOM 565 C C . LEU A 1 71 ? -3.108 -3.601 6.855 1.00 98.44 71 LEU A C 1
ATOM 567 O O . LEU A 1 71 ? -2.143 -3.482 7.610 1.00 98.44 71 LEU A O 1
ATOM 571 N N . GLY A 1 72 ? -4.147 -2.767 6.879 1.00 98.12 72 GLY A N 1
ATOM 572 C CA . GLY A 1 72 ? -4.293 -1.702 7.866 1.00 98.12 72 GLY A CA 1
ATOM 573 C C . GLY A 1 72 ? -4.764 -2.279 9.195 1.00 98.12 72 GLY A C 1
ATOM 574 O O . GLY A 1 72 ? -5.960 -2.534 9.361 1.00 98.12 72 GLY A O 1
ATOM 575 N N . LEU A 1 73 ? -3.841 -2.498 10.136 1.00 98.00 73 LEU A N 1
ATOM 576 C CA . LEU A 1 73 ? -4.138 -3.160 11.408 1.00 98.00 73 LEU A CA 1
ATOM 577 C C . LEU A 1 73 ? -5.240 -2.424 12.173 1.00 98.00 73 LEU A C 1
ATOM 579 O O . LEU A 1 73 ? -6.262 -3.019 12.500 1.00 98.00 73 LEU A O 1
ATOM 583 N N . GLU A 1 74 ? -5.093 -1.119 12.383 1.00 97.88 74 GLU A N 1
ATOM 584 C CA . GLU A 1 74 ? -6.054 -0.326 13.146 1.00 97.88 74 GLU A CA 1
ATOM 585 C C . GLU A 1 74 ? -7.425 -0.266 12.458 1.00 97.88 74 GLU A C 1
ATOM 587 O O . GLU A 1 74 ? -8.444 -0.339 13.138 1.00 97.88 74 GLU A O 1
ATOM 592 N N . ARG A 1 75 ? -7.489 -0.196 11.118 1.00 97.69 75 ARG A N 1
ATOM 593 C CA . ARG A 1 75 ? -8.773 -0.272 10.387 1.00 97.69 75 ARG A CA 1
ATOM 594 C C . ARG A 1 75 ? -9.440 -1.635 10.560 1.00 97.69 75 ARG A C 1
ATOM 596 O O . ARG A 1 75 ? -10.648 -1.710 10.759 1.00 97.69 75 ARG A O 1
ATOM 603 N N . THR A 1 76 ? -8.646 -2.701 10.523 1.00 97.81 76 THR A N 1
ATOM 604 C CA . THR A 1 76 ? -9.133 -4.075 10.684 1.00 97.81 76 THR A CA 1
ATOM 605 C C . THR A 1 76 ? -9.677 -4.302 12.093 1.00 97.81 76 THR A C 1
ATOM 607 O O . THR A 1 76 ? -10.773 -4.833 12.248 1.00 97.81 76 THR A O 1
ATOM 610 N N . VAL A 1 77 ? -8.964 -3.844 13.129 1.00 97.75 77 VAL A N 1
ATOM 611 C CA . VAL A 1 77 ? -9.444 -3.929 14.517 1.00 97.75 77 VAL A CA 1
ATOM 612 C C . VAL A 1 77 ? -10.682 -3.047 14.715 1.00 97.75 77 VAL A C 1
ATOM 614 O O . VAL A 1 77 ? -11.617 -3.483 15.385 1.00 97.75 77 VAL A O 1
ATOM 617 N N . ALA A 1 78 ? -10.749 -1.861 14.094 1.00 97.88 78 ALA A N 1
ATOM 618 C CA . ALA A 1 78 ? -11.930 -0.992 14.159 1.00 97.88 78 ALA A CA 1
ATOM 619 C C . ALA A 1 78 ? -13.178 -1.709 13.644 1.00 97.88 78 ALA A C 1
ATOM 621 O O . ALA A 1 78 ? -14.196 -1.724 14.332 1.00 97.88 78 ALA A O 1
ATOM 622 N N . TRP A 1 79 ? -13.064 -2.358 12.483 1.00 97.88 79 TRP A N 1
ATOM 623 C CA . TRP A 1 79 ? -14.142 -3.153 11.907 1.00 97.88 79 TRP A CA 1
ATOM 624 C C . TRP A 1 79 ? -14.542 -4.315 12.824 1.00 97.88 79 TRP A C 1
ATOM 626 O O . TRP A 1 79 ? -15.701 -4.406 13.220 1.00 97.88 79 TRP A O 1
ATOM 636 N N . ILE A 1 80 ? -13.583 -5.150 13.237 1.00 97.88 80 ILE A N 1
ATOM 637 C CA . ILE A 1 80 ? -13.849 -6.329 14.080 1.00 97.88 80 ILE A CA 1
ATOM 638 C C . ILE A 1 80 ? -14.506 -5.945 15.415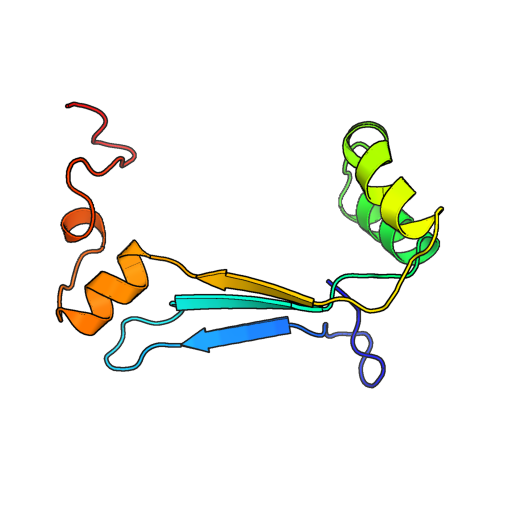 1.00 97.88 80 ILE A C 1
ATOM 640 O O . ILE A 1 80 ? -15.326 -6.692 15.946 1.00 97.88 80 ILE A O 1
ATOM 644 N N . THR A 1 81 ? -14.144 -4.791 15.979 1.00 97.62 81 THR A N 1
ATOM 645 C CA . THR A 1 81 ? -14.637 -4.332 17.289 1.00 97.62 81 THR A CA 1
ATOM 646 C C . THR A 1 81 ? -15.821 -3.368 17.209 1.00 97.62 81 THR A C 1
ATOM 648 O O . THR A 1 81 ? -16.305 -2.921 18.252 1.00 97.62 81 THR A O 1
ATOM 651 N N . GLY A 1 82 ? -16.293 -3.034 16.005 1.00 96.69 82 GLY A N 1
ATOM 652 C CA . GLY A 1 82 ? -17.417 -2.123 15.806 1.00 96.69 82 GLY A CA 1
ATOM 653 C C . GLY A 1 82 ? -17.137 -0.676 16.239 1.00 96.69 82 GLY A C 1
ATOM 654 O O . GLY A 1 82 ? -18.064 0.033 16.631 1.00 96.69 82 GLY A O 1
ATOM 655 N N . ARG A 1 83 ? -15.874 -0.224 16.227 1.00 96.75 83 ARG A N 1
ATOM 656 C CA . ARG A 1 83 ? -15.502 1.137 16.649 1.00 96.75 83 ARG A CA 1
ATOM 657 C C . ARG A 1 83 ? -15.452 2.110 15.487 1.00 96.75 83 ARG A C 1
ATOM 659 O O . ARG A 1 83 ? -14.673 1.953 14.559 1.00 96.75 83 ARG A O 1
ATOM 666 N N . HIS A 1 84 ? -16.194 3.205 15.613 1.00 90.88 84 HIS A N 1
ATOM 667 C CA . HIS A 1 84 ? -16.338 4.192 14.544 1.00 90.88 84 HIS A CA 1
ATOM 668 C C . HIS A 1 84 ? -15.058 4.969 14.209 1.00 90.88 84 HIS A C 1
ATOM 670 O O . HIS A 1 84 ? -14.901 5.404 13.071 1.00 90.88 84 HIS A O 1
ATOM 676 N N . HIS A 1 85 ? -14.150 5.186 15.169 1.00 94.62 85 HIS A N 1
ATOM 677 C CA . HIS A 1 85 ? -12.960 6.005 14.940 1.00 94.62 85 HIS A CA 1
ATOM 678 C C . HIS A 1 85 ? -11.662 5.209 15.134 1.00 94.62 85 HIS A C 1
ATOM 680 O O . HIS A 1 85 ? -11.324 4.795 16.239 1.00 94.62 85 HIS A O 1
ATOM 686 N N . ILE A 1 86 ? -10.847 5.131 14.074 1.00 95.69 86 ILE A N 1
ATOM 687 C CA . ILE A 1 86 ? -9.584 4.364 14.024 1.00 95.69 86 ILE A CA 1
ATOM 688 C C . ILE A 1 86 ? -8.606 4.667 15.175 1.00 95.69 86 ILE A C 1
ATOM 690 O O . ILE A 1 86 ? -7.935 3.775 15.675 1.00 95.69 86 ILE A O 1
ATOM 694 N N . ARG A 1 87 ? -8.560 5.922 15.650 1.00 95.94 87 ARG A N 1
ATOM 695 C CA . ARG A 1 87 ? -7.766 6.358 16.817 1.00 95.94 87 ARG A CA 1
ATOM 696 C C . ARG A 1 87 ? -7.966 5.521 18.084 1.00 95.94 87 ARG A C 1
ATOM 698 O O . ARG A 1 87 ? -7.104 5.562 18.949 1.00 95.94 87 ARG A O 1
ATOM 705 N N . GLU A 1 88 ? -9.109 4.855 18.233 1.00 96.12 88 GLU A N 1
ATOM 706 C CA . GLU A 1 88 ? -9.400 4.016 19.399 1.00 96.12 88 GLU A CA 1
ATOM 707 C C . GLU A 1 88 ? -8.641 2.683 19.359 1.00 96.12 88 GLU A C 1
ATOM 709 O O . GLU A 1 88 ? -8.548 2.008 20.379 1.00 96.12 88 GLU A O 1
ATOM 714 N N . MET A 1 89 ? -8.103 2.306 18.197 1.00 97.12 89 MET A N 1
ATOM 715 C CA . MET A 1 89 ? -7.484 1.001 17.934 1.00 97.12 89 MET A CA 1
ATOM 716 C C . MET A 1 89 ? -5.975 0.981 18.161 1.00 97.12 89 MET A C 1
ATOM 718 O O . MET A 1 89 ? -5.337 -0.051 17.975 1.00 97.12 89 MET A O 1
ATOM 722 N N . ILE A 1 90 ? -5.404 2.110 18.578 1.00 96.44 90 ILE A N 1
ATOM 723 C CA . ILE A 1 90 ? -3.992 2.241 18.922 1.00 96.44 90 ILE A CA 1
ATOM 724 C C . ILE A 1 90 ? -3.872 2.921 20.295 1.00 96.44 90 ILE A C 1
ATOM 726 O O . ILE A 1 90 ? -4.608 3.875 20.558 1.00 96.44 90 ILE A O 1
ATOM 730 N N . PRO A 1 91 ? -2.957 2.482 21.183 1.00 95.69 91 PRO A N 1
ATOM 731 C CA . PRO A 1 91 ? -2.870 3.031 22.540 1.00 95.69 91 PRO A CA 1
ATOM 732 C C . PRO A 1 91 ? -2.615 4.545 22.592 1.00 95.69 91 PRO A C 1
ATOM 734 O O . PRO A 1 91 ? -3.225 5.259 23.388 1.00 95.69 91 PRO A O 1
ATOM 737 N N . PHE A 1 92 ? -1.733 5.043 21.720 1.00 97.31 92 PHE A N 1
ATOM 738 C CA . PHE A 1 92 ? -1.323 6.447 21.668 1.00 97.31 92 PHE A CA 1
ATOM 739 C C . PHE A 1 92 ? -1.421 6.977 20.230 1.00 97.31 92 PHE A C 1
ATOM 741 O O . PHE A 1 92 ? -0.422 7.015 19.509 1.00 97.31 92 PHE A O 1
ATOM 748 N N . PRO A 1 93 ? -2.625 7.361 19.764 1.00 97.12 93 PRO A N 1
ATOM 749 C CA . PRO A 1 93 ? -2.833 7.766 18.378 1.00 97.12 93 PRO A CA 1
ATOM 750 C C . PRO A 1 93 ? -2.073 9.048 18.044 1.00 97.12 93 PRO A C 1
ATOM 752 O O . PRO A 1 93 ? -2.018 9.986 18.844 1.00 97.12 93 PRO A O 1
ATOM 755 N N . ARG A 1 94 ? -1.533 9.098 16.826 1.00 97.12 94 ARG A N 1
ATOM 756 C CA . ARG A 1 94 ? -0.856 10.265 16.257 1.00 97.12 94 ARG A CA 1
ATOM 757 C C . ARG A 1 94 ? -1.743 10.888 15.193 1.00 97.12 94 ARG A C 1
ATOM 759 O O . ARG A 1 94 ? -2.095 10.233 14.218 1.00 97.12 94 ARG A O 1
ATOM 766 N N . LEU A 1 95 ? -2.133 12.139 15.413 1.00 96.75 95 LEU A N 1
ATOM 767 C CA . LEU A 1 95 ? -2.997 12.923 14.531 1.00 96.75 95 LEU A CA 1
ATOM 768 C C . LEU A 1 95 ? -2.394 14.320 14.363 1.00 96.75 95 LEU A C 1
ATOM 770 O O . LEU A 1 95 ? -1.597 14.755 15.191 1.00 96.75 95 LEU A O 1
ATOM 774 N N . MET A 1 96 ? -2.823 15.065 13.342 1.00 96.44 96 MET A N 1
ATOM 775 C CA . MET A 1 96 ? -2.317 16.421 13.078 1.00 96.44 96 MET A CA 1
ATOM 776 C C . MET A 1 96 ? -2.439 17.363 14.292 1.00 96.44 96 MET A C 1
ATOM 778 O O . MET A 1 96 ? -1.597 18.230 14.492 1.00 96.44 96 MET A O 1
ATOM 782 N N . ASN A 1 97 ? -3.463 17.164 15.129 1.00 96.12 97 ASN A N 1
ATOM 783 C CA . ASN A 1 97 ? -3.723 17.926 16.353 1.00 96.12 97 ASN A CA 1
ATOM 784 C C . ASN A 1 97 ? -3.351 17.184 17.654 1.00 96.12 97 ASN A C 1
ATOM 786 O O . ASN A 1 97 ? -3.659 17.678 18.738 1.00 96.12 97 ASN A O 1
ATOM 790 N N . ARG A 1 98 ? -2.735 15.993 17.582 1.00 94.25 98 ARG A N 1
ATOM 791 C CA . ARG A 1 98 ? -2.400 15.175 18.759 1.00 94.25 98 ARG A CA 1
ATOM 792 C C . ARG A 1 98 ? -1.090 14.412 18.565 1.00 94.25 98 ARG A C 1
ATOM 794 O O . ARG A 1 98 ? -1.040 13.436 17.819 1.00 94.25 98 ARG A O 1
ATOM 801 N N . LEU A 1 99 ? -0.065 14.827 19.310 1.00 96.50 99 LEU A N 1
ATOM 802 C CA . LEU A 1 99 ? 1.266 14.205 19.304 1.00 96.50 99 LEU A CA 1
ATOM 803 C C . LEU A 1 99 ? 1.676 13.590 20.654 1.00 96.50 99 LEU A C 1
ATOM 805 O O . LEU A 1 99 ? 2.449 12.641 20.651 1.00 96.50 99 LEU A O 1
ATOM 809 N N . TYR A 1 100 ? 1.175 14.105 21.781 1.00 93.56 100 TYR A N 1
ATOM 810 C CA . TYR A 1 100 ? 1.569 13.681 23.132 1.00 93.56 100 TYR A CA 1
ATOM 811 C C . TYR A 1 100 ? 0.393 13.043 23.905 1.00 93.56 100 TYR A C 1
ATOM 813 O O . TYR A 1 100 ? -0.753 13.483 23.719 1.00 93.56 100 TYR A O 1
ATOM 821 N N . PRO A 1 101 ? 0.641 12.071 24.807 1.00 81.50 101 PRO A N 1
ATOM 822 C CA . PRO A 1 101 ? 1.891 11.312 24.966 1.00 81.50 101 PRO A CA 1
ATOM 823 C C . PRO A 1 101 ? 2.194 10.435 23.754 1.00 81.50 101 PRO A C 1
ATOM 825 O O . PRO A 1 101 ? 1.245 9.966 23.089 1.00 81.50 101 PRO A O 1
#

Radius of gyration: 18.2 Å; chains: 1; bounding box: 40×31×46 Å

pLDDT: mean 97.04, std 2.07, range [81.5, 98.69]